Protein AF-A0A445ECF7-F1 (afdb_monomer)

Organism: Arachis hypogaea (NCBI:txid3818)

InterPro domains:
  IPR000891 Pyruvate carboxyltransferase [PF00682] (32-119)
  IPR000891 Pyruvate carboxyltransferase [PS50991] (32-119)
  IPR002034 Alpha-isopropylmalate/homocitrate synthase, conserved site [PS00815] (39-55)
  IPR013785 Aldolase-type TIM barrel [G3DSA:3.20.20.70] (15-119)
  IPR050073 2-IPM synthase/homocitrate synthase-like [PTHR10277] (20-119)

Radius of gyration: 19.29 Å; Cα contacts (8 Å, |Δi|>4): 151; chains: 1; bounding box: 45×29×67 Å

Sequence (119 aa):
MAPITSSETGNKNDSQKRPHYKPNYIPDPNYVRILDTTLRDGEQSP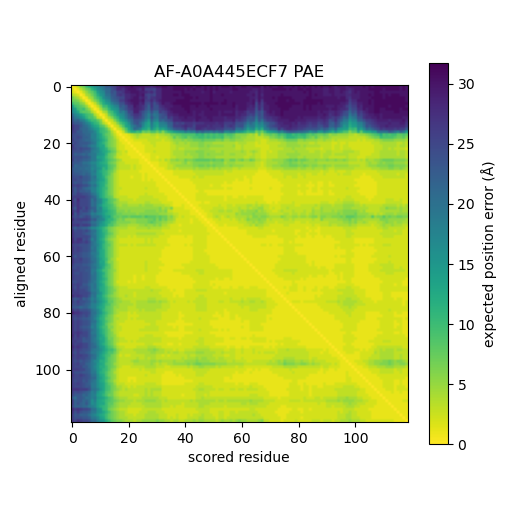GAAMAPHQKLNIARQLAKLGVDVIEAGFPCSSKDDFAAVKMIAEEVGSNVDDDGYVPVIAGGARCNEKDIEIA

Nearest PDB structures (foldseek):
  6e1j-assembly1_B  TM=9.820E-01  e=1.312E-10  Brassica juncea
  3rmj-assembly1_A  TM=9.648E-01  e=4.697E-06  Neisseria meningitidis serogroup B
  3rmj-assembly1_B  TM=9.618E-01  e=6.994E-06  Neisseria meningitidis serogroup B
  4ov4-assembly1_A-2  TM=8.939E-01  e=6.377E-04  Leptospira biflexa serovar Patoc strain 'Patoc 1 (Paris)'
  3ivt-assembly1_A  TM=7.205E-01  e=1.844E-03  Schizosaccharomyces pombe

Structure (mmCIF, N/CA/C/O backbone):
data_AF-A0A445ECF7-F1
#
_entry.id   AF-A0A445ECF7-F1
#
loop_
_atom_site.group_PDB
_atom_site.id
_atom_site.type_symbol
_atom_site.label_atom_id
_atom_site.label_alt_id
_atom_site.label_comp_id
_atom_site.label_asym_id
_atom_site.label_entity_id
_atom_site.label_seq_id
_atom_site.pdbx_PDB_ins_code
_atom_site.Cartn_x
_atom_site.Cartn_y
_atom_site.Cartn_z
_atom_site.occupancy
_atom_site.B_iso_or_equiv
_atom_site.auth_seq_id
_atom_site.auth_comp_id
_atom_site.auth_asym_id
_atom_site.auth_atom_id
_atom_site.pdbx_PDB_model_num
ATOM 1 N N . MET A 1 1 ? -23.181 2.684 53.801 1.00 42.44 1 MET A N 1
ATOM 2 C CA . MET A 1 1 ? -23.998 2.780 52.574 1.00 42.44 1 MET A CA 1
ATOM 3 C C . MET A 1 1 ? -23.494 4.000 51.808 1.00 42.44 1 MET A C 1
ATOM 5 O O . MET A 1 1 ? -23.805 5.111 52.210 1.00 42.44 1 MET A O 1
ATOM 9 N N . ALA A 1 2 ? -22.595 3.826 50.836 1.00 38.50 2 ALA A N 1
ATOM 10 C CA . ALA A 1 2 ? -22.106 4.944 50.021 1.00 38.50 2 ALA A CA 1
ATOM 11 C C . ALA A 1 2 ? -23.112 5.219 48.886 1.00 38.50 2 ALA A C 1
ATOM 13 O O . ALA A 1 2 ? -23.692 4.254 48.379 1.00 38.50 2 ALA A O 1
ATOM 14 N N . PRO A 1 3 ? -23.374 6.485 48.514 1.00 42.22 3 PRO A N 1
ATOM 15 C CA . PRO A 1 3 ? -24.350 6.800 47.483 1.00 42.22 3 PRO A CA 1
ATOM 16 C C . PRO A 1 3 ? -23.832 6.356 46.114 1.00 42.22 3 PRO A C 1
ATOM 18 O O . PRO A 1 3 ? -22.664 6.535 45.775 1.00 42.22 3 PRO A O 1
ATOM 21 N N . ILE A 1 4 ? -24.732 5.758 45.343 1.00 45.97 4 ILE A N 1
ATOM 22 C CA . ILE A 1 4 ? -24.512 5.323 43.969 1.00 45.97 4 ILE A CA 1
ATOM 23 C C . ILE A 1 4 ? -24.572 6.591 43.114 1.00 45.97 4 ILE A C 1
ATOM 25 O O . ILE A 1 4 ? -25.623 7.229 43.035 1.00 45.97 4 ILE A O 1
ATOM 29 N N . THR A 1 5 ? -23.447 7.007 42.537 1.00 44.47 5 THR A N 1
ATOM 30 C CA . THR A 1 5 ? -23.410 8.139 41.608 1.00 44.47 5 THR A CA 1
ATOM 31 C C . THR A 1 5 ? -24.120 7.766 40.313 1.00 44.47 5 THR A C 1
ATOM 33 O O . THR A 1 5 ? -23.858 6.740 39.691 1.00 44.47 5 THR A O 1
ATOM 36 N N . SER A 1 6 ? -25.058 8.629 39.958 1.00 40.81 6 SER A N 1
ATOM 37 C CA . SER A 1 6 ? -25.916 8.633 38.786 1.00 40.81 6 SER A CA 1
ATOM 38 C C . SER A 1 6 ? -25.158 8.556 37.454 1.00 40.81 6 SER A C 1
ATOM 40 O O . SER A 1 6 ? -24.332 9.411 37.157 1.00 40.81 6 SER A O 1
ATOM 42 N N . SER A 1 7 ? -25.545 7.558 36.653 1.00 43.81 7 SER A N 1
ATOM 43 C CA . SER A 1 7 ? -25.695 7.588 35.190 1.00 43.81 7 SER A CA 1
ATOM 44 C C . SER A 1 7 ? -24.581 8.236 34.355 1.00 43.81 7 SER A C 1
ATOM 46 O O . SER A 1 7 ? -24.685 9.396 33.957 1.00 43.81 7 SER A O 1
ATOM 48 N N . GLU A 1 8 ? -23.616 7.426 33.919 1.00 45.41 8 GLU A N 1
ATOM 49 C CA . GLU A 1 8 ? -22.956 7.647 32.629 1.00 45.41 8 GLU A CA 1
ATOM 50 C C . GLU A 1 8 ? -23.926 7.253 31.506 1.00 45.41 8 GLU A C 1
ATOM 52 O O . GLU A 1 8 ? -23.938 6.130 31.003 1.00 45.41 8 GLU A O 1
ATOM 57 N N . THR A 1 9 ? -24.780 8.188 31.095 1.00 44.22 9 THR A N 1
ATOM 58 C CA . THR A 1 9 ? -25.387 8.138 29.762 1.00 44.22 9 THR A CA 1
ATOM 59 C C . THR A 1 9 ? -24.333 8.565 28.743 1.00 44.22 9 THR A C 1
ATOM 61 O O . THR A 1 9 ? -24.383 9.672 28.209 1.00 44.22 9 THR A O 1
ATOM 64 N N . GLY A 1 10 ? -23.347 7.699 28.494 1.00 40.31 10 GLY A N 1
ATOM 65 C CA . GLY A 1 10 ? -22.485 7.820 27.325 1.00 40.31 10 GLY A CA 1
ATOM 66 C C . GLY A 1 10 ? -23.341 7.607 26.082 1.00 40.31 10 GLY A C 1
ATOM 67 O O . GLY A 1 10 ? -23.929 6.540 25.893 1.00 40.31 10 GLY A O 1
ATOM 68 N N . ASN A 1 11 ? -23.479 8.646 25.264 1.00 39.03 11 ASN A N 1
ATOM 69 C CA . ASN A 1 11 ? -24.175 8.571 23.990 1.00 39.03 11 ASN A CA 1
ATOM 70 C C . ASN A 1 11 ? -23.485 7.504 23.117 1.00 39.03 11 ASN A C 1
ATOM 72 O O . ASN A 1 11 ? -22.325 7.666 22.749 1.00 39.03 11 ASN A O 1
ATOM 76 N N . LYS A 1 12 ? -24.185 6.411 22.781 1.00 43.28 12 LYS A N 1
ATOM 77 C CA . LYS A 1 12 ? -23.656 5.258 22.013 1.00 43.28 12 LYS A CA 1
ATOM 78 C C . LYS A 1 12 ? -23.241 5.589 20.565 1.00 43.28 12 LYS A C 1
ATOM 80 O O . LYS A 1 12 ? -22.897 4.686 19.814 1.00 43.28 12 LYS A O 1
ATOM 85 N N . ASN A 1 13 ? -23.275 6.863 20.175 1.00 44.53 13 ASN A N 1
ATOM 86 C CA . ASN A 1 13 ? -22.930 7.339 18.836 1.00 44.53 13 ASN A CA 1
ATOM 87 C C . ASN A 1 13 ? -21.475 7.808 18.685 1.00 44.53 13 ASN A C 1
ATOM 89 O O . ASN A 1 13 ? -21.076 8.130 17.570 1.00 44.53 13 ASN A O 1
ATOM 93 N N . ASP A 1 14 ? -20.682 7.842 19.760 1.00 50.78 14 ASP A N 1
ATOM 94 C CA . ASP A 1 14 ? -19.275 8.277 19.691 1.00 50.78 14 ASP A CA 1
ATOM 95 C C . ASP A 1 14 ? -18.287 7.107 19.506 1.00 50.78 14 ASP A C 1
ATOM 97 O O . ASP A 1 14 ? -17.125 7.301 19.168 1.00 50.78 14 ASP A O 1
ATOM 101 N N . SER A 1 15 ? -18.752 5.861 19.659 1.00 51.94 15 SER A N 1
ATOM 102 C CA . SER A 1 15 ? -17.919 4.649 19.594 1.00 51.94 15 SER A CA 1
ATOM 103 C C . SER A 1 15 ? -17.660 4.123 18.175 1.00 51.94 15 SER A C 1
ATOM 105 O O . SER A 1 15 ? -17.221 2.987 18.024 1.00 51.94 15 SER A O 1
ATOM 107 N N . GLN A 1 16 ? -17.993 4.888 17.131 1.00 58.25 16 GLN A N 1
ATOM 108 C CA . GLN A 1 16 ? -17.959 4.417 15.737 1.00 58.25 16 GLN A CA 1
ATOM 109 C C . GLN A 1 16 ? -17.125 5.273 14.781 1.00 58.25 16 GLN A C 1
ATOM 111 O O . GLN A 1 16 ? -17.144 5.023 13.579 1.00 58.25 16 GLN A O 1
ATOM 116 N N . LYS A 1 17 ? -16.381 6.271 15.265 1.00 73.19 17 LYS A N 1
ATOM 117 C CA . LYS A 1 17 ? -15.500 7.050 14.387 1.00 73.19 17 LYS A CA 1
ATOM 118 C C . LYS A 1 17 ? -14.091 6.483 14.408 1.00 73.19 17 LYS A C 1
ATOM 120 O O . LYS A 1 17 ? -13.521 6.264 15.476 1.00 73.19 17 LYS A O 1
ATOM 125 N N . ARG A 1 18 ? -13.527 6.265 13.216 1.00 81.12 18 ARG A N 1
ATOM 126 C CA . ARG A 1 18 ? -12.108 5.935 13.061 1.00 81.12 18 ARG A CA 1
ATOM 127 C C . ARG A 1 18 ? -11.252 6.976 13.789 1.00 81.12 18 ARG A C 1
ATOM 129 O O . ARG A 1 18 ? -11.552 8.170 13.706 1.00 81.12 18 ARG A O 1
ATOM 136 N N . PRO A 1 19 ? -10.190 6.560 14.495 1.00 87.56 19 PRO A N 1
ATOM 137 C CA . PRO A 1 19 ? -9.305 7.505 15.149 1.00 87.56 19 PRO A CA 1
ATOM 138 C C . PRO A 1 19 ? -8.605 8.383 14.108 1.00 87.56 19 PRO A C 1
ATOM 140 O O . PRO A 1 19 ? -8.209 7.907 13.045 1.00 87.56 19 PRO A O 1
ATOM 143 N N . HIS A 1 20 ? -8.397 9.660 14.436 1.00 88.94 20 HIS A N 1
ATOM 144 C CA . HIS A 1 20 ? -7.604 10.552 13.592 1.00 88.94 20 HIS A CA 1
ATOM 145 C C . HIS A 1 20 ? -6.206 9.962 13.353 1.00 88.94 20 HIS A C 1
ATOM 147 O O . HIS A 1 20 ? -5.517 9.558 14.300 1.00 88.94 20 HIS A O 1
ATOM 153 N N . TYR A 1 21 ? -5.781 9.913 12.089 1.00 91.62 21 TYR A N 1
ATOM 154 C CA . TYR A 1 21 ? -4.478 9.367 11.740 1.00 91.62 21 TYR A CA 1
ATOM 155 C C . TYR A 1 21 ? -3.357 10.267 12.263 1.00 91.62 21 TYR A C 1
ATOM 157 O O . TYR A 1 21 ? -3.213 11.423 11.875 1.00 91.62 21 TYR A O 1
ATOM 165 N N . LYS A 1 22 ? -2.518 9.697 13.128 1.00 94.62 22 LYS A N 1
ATOM 166 C CA . LYS A 1 22 ? -1.271 10.302 13.589 1.00 94.62 22 LYS A CA 1
ATOM 167 C C . LYS A 1 22 ? -0.156 9.259 13.475 1.00 94.62 22 LYS A C 1
ATOM 169 O O . LYS A 1 22 ? -0.268 8.188 14.090 1.00 94.62 22 LYS A O 1
ATOM 174 N N . PRO A 1 23 ? 0.917 9.520 12.707 1.00 94.94 23 PRO A N 1
ATOM 175 C CA . PRO A 1 23 ? 2.092 8.657 12.720 1.00 94.94 23 PRO A CA 1
ATOM 176 C C . PRO A 1 23 ? 2.614 8.479 14.153 1.00 94.94 23 PRO A C 1
ATOM 178 O O . PRO A 1 23 ? 2.599 9.424 14.942 1.00 94.94 23 PRO A O 1
ATOM 181 N N . ASN A 1 24 ? 3.062 7.269 14.497 1.00 95.06 24 ASN A N 1
ATOM 182 C CA . ASN A 1 24 ? 3.616 6.919 15.816 1.00 95.06 24 ASN A CA 1
ATOM 183 C C . ASN A 1 24 ? 2.657 7.050 17.020 1.00 95.06 24 ASN A C 1
ATOM 185 O O . ASN A 1 24 ? 3.109 7.023 18.162 1.00 95.06 24 ASN A O 1
ATOM 189 N N . TYR A 1 25 ? 1.345 7.195 16.802 1.00 94.44 25 TYR A N 1
ATOM 190 C CA . TYR A 1 25 ? 0.366 7.279 17.887 1.00 94.44 25 TYR A CA 1
ATOM 191 C C . TYR A 1 25 ? -0.975 6.651 17.498 1.00 94.44 25 TYR A C 1
ATOM 193 O O . TYR A 1 25 ? -1.520 6.956 16.436 1.00 94.44 25 TYR A O 1
ATOM 201 N N . ILE A 1 26 ? -1.519 5.806 18.374 1.00 94.06 26 ILE A N 1
ATOM 202 C CA . ILE A 1 26 ? -2.867 5.239 18.273 1.00 94.06 26 ILE A CA 1
ATOM 203 C C . ILE A 1 26 ? -3.605 5.629 19.565 1.00 94.06 26 ILE A C 1
ATOM 205 O O . ILE A 1 26 ? -3.120 5.283 20.643 1.00 94.06 26 ILE A O 1
ATOM 209 N N . PRO A 1 27 ? -4.711 6.396 19.492 1.00 89.00 27 PRO 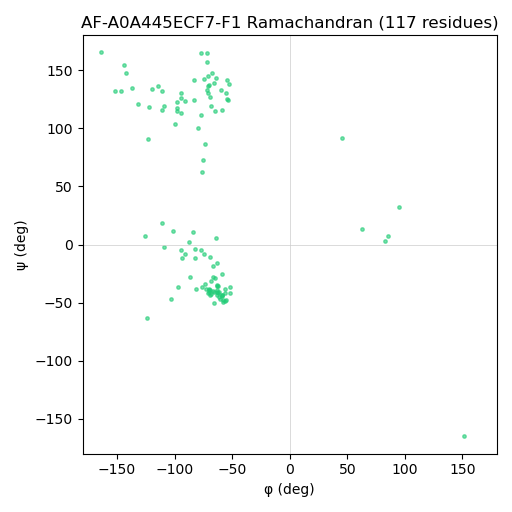A N 1
ATOM 210 C CA . PRO A 1 27 ? -5.359 6.950 20.682 1.00 89.00 27 PRO A CA 1
ATOM 211 C C . PRO A 1 27 ? -6.131 5.909 21.500 1.00 89.00 27 PRO A C 1
ATOM 213 O O . PRO A 1 27 ? -6.168 6.014 22.723 1.00 89.00 27 PRO A O 1
ATOM 216 N N . ASP A 1 28 ? -6.736 4.921 20.839 1.00 91.50 28 ASP A N 1
ATOM 217 C CA . ASP A 1 28 ? -7.441 3.820 21.494 1.00 91.50 28 ASP A CA 1
ATOM 218 C C . ASP A 1 28 ? -6.514 2.596 21.573 1.00 91.50 28 ASP A C 1
ATOM 220 O O . ASP A 1 28 ? -6.124 2.074 20.525 1.00 91.50 28 ASP A O 1
ATOM 224 N N . PRO A 1 29 ? -6.157 2.109 22.777 1.00 91.25 29 PRO A N 1
ATOM 225 C CA . PRO A 1 29 ? -5.296 0.937 22.935 1.00 91.25 29 PRO A CA 1
ATOM 226 C C . PRO A 1 29 ? -5.895 -0.358 22.363 1.00 91.25 29 PRO A C 1
ATOM 228 O O . PRO A 1 29 ? -5.159 -1.323 22.177 1.00 91.25 29 PRO A O 1
ATOM 231 N N . ASN A 1 30 ? -7.200 -0.396 22.081 1.00 92.75 30 ASN A N 1
ATOM 232 C CA . ASN A 1 30 ? -7.857 -1.541 21.451 1.00 92.75 30 ASN A CA 1
ATOM 233 C C . ASN A 1 30 ? -7.886 -1.449 19.919 1.00 92.75 30 ASN A C 1
ATOM 235 O O . ASN A 1 30 ? -8.285 -2.409 19.259 1.00 92.75 30 ASN A O 1
ATOM 239 N N . TYR A 1 31 ? -7.482 -0.316 19.338 1.00 94.56 31 TYR A N 1
ATOM 240 C CA . TYR A 1 31 ? -7.475 -0.134 17.893 1.00 94.56 31 TYR A CA 1
ATOM 241 C C . TYR A 1 31 ? -6.209 -0.726 17.271 1.00 94.56 31 TYR A C 1
ATOM 243 O O . TYR A 1 31 ? -5.087 -0.338 17.602 1.00 94.56 31 TYR A O 1
ATOM 251 N N . VAL A 1 32 ? -6.388 -1.630 16.309 1.00 95.44 32 VAL A N 1
ATOM 252 C CA . VAL A 1 32 ? -5.298 -2.226 15.528 1.00 95.44 32 VAL A CA 1
ATOM 253 C C . VAL A 1 32 ? -5.366 -1.674 14.113 1.00 95.44 32 VAL A C 1
ATOM 255 O O . VAL A 1 32 ? -6.361 -1.880 13.424 1.00 95.44 32 VAL A O 1
ATOM 258 N N . ARG A 1 33 ? -4.302 -0.993 13.672 1.00 96.56 33 ARG A N 1
ATOM 259 C CA . ARG A 1 33 ? -4.188 -0.554 12.276 1.00 96.56 33 ARG A CA 1
ATOM 260 C C . ARG A 1 33 ? -3.922 -1.748 11.372 1.00 96.56 33 ARG A C 1
ATOM 262 O O . ARG A 1 33 ? -3.015 -2.535 11.642 1.00 96.56 33 ARG A O 1
ATOM 269 N N . ILE A 1 34 ? -4.660 -1.826 10.278 1.00 98.00 34 ILE A N 1
ATOM 270 C CA . ILE A 1 34 ? -4.486 -2.839 9.248 1.00 98.00 34 ILE A CA 1
ATOM 271 C C . ILE A 1 34 ? -3.654 -2.256 8.109 1.00 98.00 34 ILE A C 1
ATOM 273 O O . ILE A 1 34 ? -4.080 -1.329 7.419 1.00 9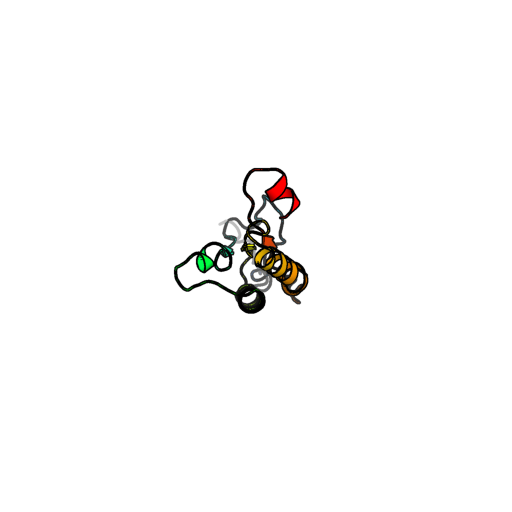8.00 34 ILE A O 1
ATOM 277 N N . LEU A 1 35 ? -2.464 -2.823 7.927 1.00 98.50 35 LEU A N 1
ATOM 278 C CA . LEU A 1 35 ? -1.649 -2.658 6.731 1.00 98.50 35 LEU A CA 1
ATOM 279 C C . LEU A 1 35 ? -1.941 -3.828 5.795 1.00 98.50 35 LEU A C 1
ATOM 281 O O . LEU A 1 35 ? -1.609 -4.968 6.116 1.00 98.50 35 LEU A O 1
ATOM 285 N N . ASP A 1 36 ? -2.546 -3.538 4.651 1.00 98.75 36 ASP A N 1
ATOM 286 C CA . ASP A 1 36 ? -2.747 -4.522 3.596 1.00 98.75 36 ASP A CA 1
ATOM 287 C C . ASP A 1 36 ? -1.608 -4.439 2.572 1.00 98.75 36 ASP A C 1
ATOM 289 O O . ASP A 1 36 ? -1.320 -3.368 2.031 1.00 98.75 36 ASP A O 1
ATOM 293 N N . THR A 1 37 ? -0.958 -5.576 2.314 1.00 98.44 37 THR A N 1
ATOM 294 C CA . THR A 1 37 ? 0.174 -5.697 1.382 1.00 98.44 37 THR A CA 1
ATOM 295 C C . THR A 1 37 ? -0.180 -6.488 0.120 1.00 98.44 37 THR A C 1
ATOM 297 O O . THR A 1 37 ? 0.703 -6.946 -0.608 1.00 98.44 37 THR A O 1
ATOM 300 N N . THR A 1 38 ? -1.472 -6.639 -0.202 1.00 98.31 38 THR A N 1
ATOM 301 C CA . THR A 1 38 ? -1.946 -7.404 -1.372 1.00 98.31 38 THR A CA 1
ATOM 302 C C . THR A 1 38 ? -1.340 -6.891 -2.681 1.00 98.31 38 THR A C 1
ATOM 304 O O . THR A 1 38 ? -0.977 -7.685 -3.547 1.00 98.31 38 THR A O 1
ATOM 307 N N . LEU A 1 39 ? -1.187 -5.571 -2.828 1.00 98.25 39 LEU A N 1
ATOM 308 C CA . LEU A 1 39 ? -0.681 -4.933 -4.052 1.00 98.25 39 LEU A CA 1
ATOM 309 C C . LEU A 1 39 ? 0.850 -4.918 -4.174 1.00 98.25 39 LEU A C 1
ATOM 311 O O . LEU A 1 39 ? 1.363 -4.470 -5.203 1.00 98.25 39 LEU A O 1
ATOM 315 N N . ARG A 1 40 ? 1.565 -5.407 -3.151 1.00 97.31 40 ARG A N 1
ATOM 316 C CA . ARG A 1 40 ? 3.031 -5.484 -3.114 1.00 97.31 40 ARG A CA 1
ATOM 317 C C . ARG A 1 40 ? 3.530 -6.902 -2.864 1.00 97.31 40 ARG A C 1
ATOM 319 O O . ARG A 1 40 ? 4.224 -7.455 -3.707 1.00 97.31 40 ARG A O 1
ATOM 326 N N . ASP A 1 41 ? 3.221 -7.494 -1.714 1.00 96.25 41 ASP A N 1
ATOM 327 C CA . ASP A 1 41 ? 3.639 -8.866 -1.397 1.00 96.25 41 ASP A CA 1
ATOM 328 C C . ASP A 1 41 ? 2.706 -9.881 -2.050 1.00 96.25 41 ASP A C 1
ATOM 330 O O . ASP A 1 41 ? 3.160 -10.895 -2.580 1.00 96.25 41 ASP A O 1
ATOM 334 N N . GLY A 1 42 ? 1.403 -9.588 -2.080 1.00 96.31 42 GLY A N 1
ATOM 335 C CA . GLY A 1 42 ? 0.424 -10.457 -2.731 1.00 96.31 42 GLY A CA 1
ATOM 336 C C . GLY A 1 42 ? 0.732 -10.672 -4.215 1.00 96.31 42 GLY A C 1
ATOM 337 O O . GLY A 1 42 ? 0.722 -11.813 -4.683 1.00 96.31 42 GLY A O 1
ATOM 338 N N . GLU A 1 43 ? 1.095 -9.611 -4.941 1.00 94.62 43 GLU A N 1
ATOM 339 C CA . GLU A 1 43 ? 1.433 -9.696 -6.368 1.00 94.62 43 GLU A CA 1
ATOM 340 C C . GLU A 1 43 ? 2.709 -10.492 -6.684 1.00 94.62 43 GLU A C 1
ATOM 342 O O . GLU A 1 43 ? 2.882 -10.936 -7.819 1.00 94.62 43 GLU A O 1
ATOM 347 N N . GLN A 1 44 ? 3.592 -10.713 -5.700 1.00 91.56 44 GLN A N 1
ATOM 348 C CA . GLN A 1 44 ? 4.798 -11.535 -5.873 1.00 91.56 44 GLN A CA 1
ATOM 349 C C . GLN A 1 44 ? 4.481 -13.035 -5.913 1.00 91.56 44 GLN A C 1
ATOM 351 O O . GLN A 1 44 ? 5.349 -13.852 -6.231 1.00 91.56 44 GLN A O 1
ATOM 356 N N . SER A 1 45 ? 3.233 -13.414 -5.625 1.00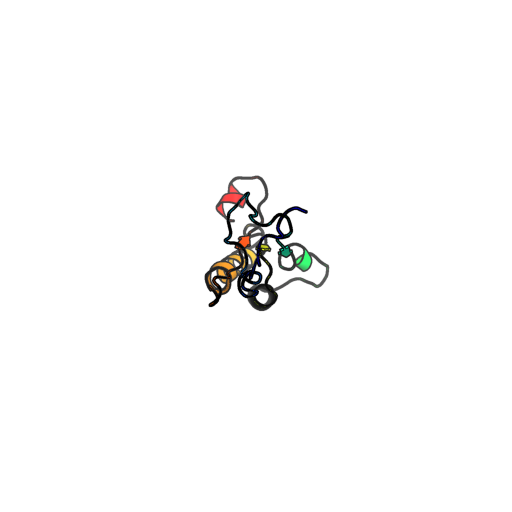 94.88 45 SER A N 1
ATOM 357 C CA . SER A 1 45 ? 2.772 -14.791 -5.765 1.00 94.88 45 SER A CA 1
ATOM 358 C C . 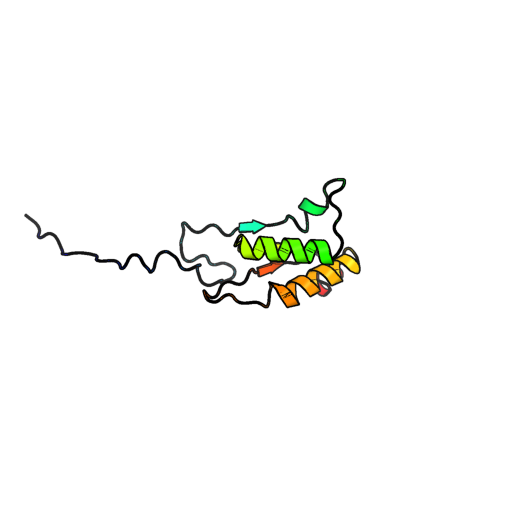SER A 1 45 ? 2.773 -15.220 -7.243 1.00 94.88 45 SER A C 1
ATOM 360 O O . SER A 1 45 ? 2.343 -14.457 -8.114 1.00 94.88 45 SER A O 1
ATOM 362 N N . PRO A 1 46 ? 3.198 -16.457 -7.570 1.00 94.12 46 PRO A N 1
ATOM 363 C CA . PRO A 1 46 ? 3.146 -16.961 -8.940 1.00 94.12 46 PRO A CA 1
ATOM 364 C C . PRO A 1 46 ? 1.743 -16.840 -9.551 1.00 94.12 46 PRO A C 1
ATOM 366 O O . PRO A 1 46 ? 0.771 -17.357 -9.005 1.00 94.12 46 PRO A O 1
ATOM 369 N N . GLY A 1 47 ? 1.643 -16.164 -10.700 1.00 93.75 47 GLY A N 1
ATOM 370 C CA . GLY A 1 47 ? 0.374 -15.942 -11.404 1.00 93.75 47 GLY A CA 1
ATOM 371 C C . GLY A 1 47 ? -0.472 -14.770 -10.888 1.00 93.75 47 GLY A C 1
ATOM 372 O O . GLY A 1 47 ? -1.552 -14.550 -11.427 1.00 93.75 47 GLY A O 1
ATOM 373 N N . ALA A 1 48 ? 0.006 -14.007 -9.900 1.00 94.31 48 ALA A N 1
ATOM 374 C CA . ALA A 1 48 ? -0.712 -12.869 -9.316 1.00 94.31 48 ALA A CA 1
ATOM 375 C C . ALA A 1 48 ? -0.230 -11.495 -9.819 1.00 94.31 48 ALA A C 1
ATOM 377 O O . ALA A 1 48 ? -0.607 -10.479 -9.243 1.00 94.31 48 ALA A O 1
ATOM 378 N N . ALA A 1 49 ? 0.584 -11.448 -10.880 1.00 93.44 49 ALA A N 1
ATOM 379 C CA . ALA A 1 49 ? 1.072 -10.194 -11.449 1.00 93.44 49 ALA A CA 1
ATOM 380 C C . ALA A 1 49 ? -0.094 -9.306 -11.917 1.00 93.44 49 ALA A C 1
ATOM 382 O O . ALA A 1 49 ? -1.001 -9.772 -12.611 1.00 93.44 49 ALA A O 1
ATOM 383 N N . MET A 1 50 ? -0.050 -8.023 -11.557 1.00 95.12 50 MET A N 1
ATOM 384 C CA . MET A 1 50 ? -1.140 -7.079 -11.801 1.00 95.12 50 MET A CA 1
ATOM 385 C C . MET A 1 50 ? -0.678 -5.925 -12.685 1.00 95.12 50 MET A C 1
ATOM 387 O O . MET A 1 50 ? 0.343 -5.292 -12.431 1.00 95.12 50 MET A O 1
ATOM 391 N N . ALA A 1 51 ? -1.473 -5.591 -13.696 1.00 95.94 51 ALA A N 1
ATOM 392 C CA . ALA A 1 51 ? -1.322 -4.345 -14.431 1.00 95.94 51 ALA A CA 1
ATOM 393 C C . ALA A 1 51 ? -1.771 -3.144 -13.567 1.00 95.94 51 ALA A C 1
ATOM 395 O O . ALA A 1 51 ? -2.633 -3.307 -12.696 1.00 95.94 51 ALA A O 1
ATOM 396 N N . PRO A 1 52 ? -1.299 -1.913 -13.847 1.00 97.06 52 PRO A N 1
ATOM 397 C CA . PRO A 1 52 ? -1.618 -0.732 -13.034 1.00 97.06 52 PRO A CA 1
ATOM 398 C C . PRO A 1 52 ? -3.117 -0.506 -12.784 1.00 97.06 52 PRO A C 1
ATOM 400 O O . PRO A 1 52 ? -3.541 -0.241 -11.663 1.00 97.06 52 PRO A O 1
ATOM 403 N N . HIS A 1 53 ? -3.954 -0.698 -13.806 1.00 97.25 53 HIS A N 1
ATOM 404 C CA . HIS A 1 53 ? -5.408 -0.552 -13.679 1.00 97.25 53 HIS A CA 1
ATOM 405 C C . HIS A 1 53 ? -6.051 -1.640 -12.798 1.00 97.25 53 HIS A C 1
ATOM 407 O O . HIS A 1 53 ? -7.053 -1.383 -12.131 1.00 97.25 53 HIS A O 1
ATOM 413 N N . GLN A 1 54 ? -5.488 -2.856 -12.776 1.00 98.00 54 GLN A N 1
ATOM 414 C CA . GLN A 1 54 ? -5.944 -3.930 -11.889 1.00 98.00 54 GLN A CA 1
ATOM 415 C C . GLN A 1 54 ? -5.599 -3.586 -10.440 1.00 98.00 54 GLN A C 1
ATOM 417 O O . GLN A 1 54 ? -6.473 -3.696 -9.578 1.00 98.00 54 GLN A O 1
ATOM 422 N N . LYS A 1 55 ? -4.380 -3.077 -10.195 1.00 98.31 55 LYS A N 1
ATOM 423 C CA . LYS A 1 55 ? -3.981 -2.571 -8.875 1.00 98.31 55 LYS A CA 1
ATOM 424 C C . LYS A 1 55 ? -4.911 -1.463 -8.396 1.00 98.31 55 LYS A C 1
ATOM 426 O O . LYS A 1 55 ? -5.422 -1.553 -7.288 1.00 98.31 55 LYS A O 1
ATOM 431 N N . LEU A 1 56 ? -5.209 -0.472 -9.239 1.00 98.62 56 LEU A N 1
ATOM 432 C CA . LEU A 1 56 ? -6.136 0.609 -8.894 1.00 98.62 56 LEU A CA 1
ATOM 433 C C . LEU A 1 56 ? -7.533 0.085 -8.529 1.00 98.62 56 LEU A C 1
ATOM 435 O O . LEU A 1 56 ? -8.135 0.528 -7.551 1.00 98.62 56 LEU A O 1
ATOM 439 N N . ASN A 1 57 ? -8.057 -0.876 -9.291 1.00 98.50 57 ASN A N 1
ATOM 440 C CA . ASN A 1 57 ? -9.363 -1.465 -9.001 1.00 98.50 57 ASN A CA 1
ATOM 441 C C . ASN A 1 57 ? -9.387 -2.175 -7.645 1.00 98.50 57 ASN A C 1
ATOM 443 O O . ASN A 1 57 ? -10.356 -2.009 -6.904 1.00 98.50 57 ASN A O 1
ATOM 447 N N . ILE A 1 58 ? -8.332 -2.919 -7.310 1.00 98.56 58 ILE A N 1
ATOM 448 C CA . ILE A 1 58 ? -8.186 -3.575 -6.007 1.00 98.56 58 ILE A CA 1
ATOM 449 C C . ILE A 1 58 ? -7.980 -2.535 -4.900 1.00 98.56 58 ILE A C 1
ATOM 451 O O . ILE A 1 58 ? -8.649 -2.628 -3.879 1.00 98.56 58 ILE A O 1
ATOM 455 N N . ALA A 1 59 ? -7.163 -1.499 -5.111 1.00 98.75 59 ALA A N 1
ATOM 456 C CA . ALA A 1 59 ? -6.950 -0.414 -4.149 1.00 98.75 59 ALA A CA 1
ATOM 457 C C . ALA A 1 59 ? -8.268 0.275 -3.763 1.00 98.75 59 ALA A C 1
ATOM 459 O O . ALA A 1 59 ? -8.532 0.504 -2.585 1.00 98.75 59 ALA A O 1
ATOM 460 N N . ARG A 1 60 ? -9.153 0.519 -4.740 1.00 98.69 60 ARG A N 1
ATOM 461 C CA . ARG A 1 60 ? -10.512 1.023 -4.483 1.00 98.69 60 ARG A CA 1
ATOM 462 C C . ARG A 1 60 ? -11.348 0.053 -3.643 1.00 98.69 60 ARG A C 1
ATOM 464 O O . ARG A 1 60 ? -12.157 0.505 -2.840 1.00 98.69 60 ARG A O 1
ATOM 471 N N . GLN A 1 61 ? -11.194 -1.263 -3.821 1.00 98.69 61 GLN A N 1
ATOM 472 C CA . GLN A 1 61 ? -11.886 -2.238 -2.968 1.00 98.69 61 GLN A CA 1
ATOM 473 C C . GLN A 1 61 ? -11.291 -2.296 -1.560 1.00 98.69 61 GLN A C 1
ATOM 475 O O . GLN A 1 61 ? -12.051 -2.394 -0.606 1.00 98.69 61 GLN A O 1
ATOM 480 N N . LEU A 1 62 ? -9.968 -2.194 -1.415 1.00 98.69 62 LEU A N 1
ATOM 481 C CA . LEU A 1 62 ? -9.299 -2.141 -0.113 1.00 98.69 62 LEU A CA 1
ATOM 482 C C . LEU A 1 62 ? -9.716 -0.895 0.679 1.00 98.69 62 LEU A C 1
ATOM 484 O O . LEU A 1 62 ? -10.010 -1.000 1.868 1.00 98.69 62 LEU A O 1
ATOM 488 N N . ALA A 1 63 ? -9.841 0.255 0.012 1.00 98.19 63 ALA A N 1
ATOM 489 C CA . ALA A 1 63 ? -10.385 1.467 0.621 1.00 98.19 63 ALA A CA 1
ATOM 490 C C . ALA A 1 63 ? -11.828 1.252 1.111 1.00 98.19 63 ALA A C 1
ATOM 492 O O . ALA A 1 63 ? -12.145 1.526 2.262 1.00 98.19 63 ALA A O 1
ATOM 493 N N . LYS A 1 64 ? -12.695 0.653 0.281 1.00 97.25 64 LYS A N 1
ATOM 494 C CA . LYS A 1 64 ? -14.072 0.308 0.684 1.00 97.25 64 LYS A CA 1
ATOM 495 C C . LYS A 1 64 ? -14.138 -0.713 1.820 1.00 97.25 64 LYS A C 1
ATOM 497 O O . LYS A 1 64 ? -15.037 -0.638 2.650 1.00 97.25 64 LYS A O 1
ATOM 502 N N . LEU A 1 65 ? -13.216 -1.677 1.840 1.00 97.81 65 LEU A N 1
ATOM 503 C CA . LEU A 1 65 ? -13.068 -2.638 2.934 1.00 97.81 65 LEU A CA 1
ATOM 504 C C . LEU A 1 65 ? -12.645 -1.933 4.224 1.00 97.81 65 LEU A C 1
ATOM 506 O O . LEU A 1 65 ? -13.004 -2.373 5.315 1.00 97.81 65 LEU A O 1
ATOM 510 N N . GLY A 1 66 ? -11.925 -0.820 4.094 1.00 96.19 66 GLY A N 1
ATOM 511 C CA . GLY A 1 66 ? -11.626 0.052 5.204 1.00 96.19 66 GLY A CA 1
ATOM 512 C C . GLY A 1 66 ? -10.282 -0.210 5.873 1.00 96.19 66 GLY A C 1
ATOM 513 O O . GLY A 1 66 ? -10.160 -0.032 7.087 1.00 96.19 66 GLY A O 1
ATOM 514 N N . VAL A 1 67 ? -9.285 -0.649 5.110 1.00 98.00 67 VAL A N 1
ATOM 515 C CA . VAL A 1 67 ? -7.923 -0.818 5.633 1.00 98.00 67 VAL A CA 1
ATOM 516 C C . VAL A 1 67 ? -7.306 0.541 5.977 1.00 98.00 67 VAL A C 1
ATOM 518 O O . VAL A 1 67 ? -7.602 1.546 5.329 1.00 98.00 67 VAL A O 1
ATOM 521 N N . ASP A 1 68 ? -6.454 0.603 6.997 1.00 97.81 68 ASP A N 1
ATOM 522 C CA . ASP A 1 68 ? -5.821 1.862 7.410 1.00 97.81 68 ASP A CA 1
ATOM 523 C C . ASP A 1 68 ? -4.695 2.278 6.461 1.00 97.81 68 ASP A C 1
ATOM 525 O O . ASP A 1 68 ? -4.490 3.467 6.211 1.00 97.81 68 ASP A O 1
ATOM 529 N N . VAL A 1 69 ? -3.950 1.297 5.948 1.00 98.56 69 VAL A N 1
ATOM 530 C CA . VAL A 1 69 ? -2.800 1.508 5.069 1.00 98.56 69 VAL A CA 1
ATOM 531 C C . VAL A 1 69 ? -2.841 0.504 3.921 1.00 98.56 69 VAL A C 1
ATOM 533 O O . VAL A 1 69 ? -3.052 -0.688 4.140 1.00 98.56 69 VAL A O 1
ATOM 536 N N . ILE A 1 70 ? -2.601 0.987 2.706 1.00 98.88 70 ILE A N 1
ATOM 537 C CA . ILE A 1 7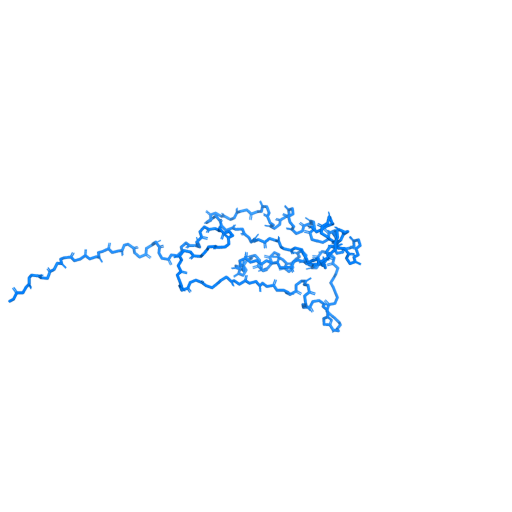0 ? -2.427 0.175 1.501 1.00 98.88 70 ILE A CA 1
ATOM 538 C C . ILE A 1 70 ? -0.961 0.287 1.074 1.00 98.88 70 ILE A C 1
ATOM 540 O O . ILE A 1 70 ? -0.515 1.368 0.686 1.00 98.88 70 ILE A O 1
ATOM 544 N N . GLU A 1 71 ? -0.213 -0.817 1.106 1.00 98.75 71 GLU A N 1
ATOM 545 C CA . GLU A 1 71 ? 1.093 -0.891 0.442 1.00 98.75 71 GLU A CA 1
ATOM 546 C C . GLU A 1 71 ? 0.869 -1.144 -1.053 1.00 98.75 71 GLU A C 1
ATOM 548 O O . GLU A 1 71 ? 0.566 -2.257 -1.480 1.00 98.75 71 GLU A O 1
ATOM 553 N N . ALA A 1 72 ? 0.958 -0.080 -1.851 1.00 98.44 72 ALA A N 1
ATOM 554 C CA . ALA A 1 72 ? 0.473 -0.054 -3.229 1.00 98.44 72 ALA A CA 1
ATOM 555 C C . ALA A 1 72 ? 1.449 -0.658 -4.258 1.00 98.44 72 ALA A C 1
ATOM 557 O O . ALA A 1 72 ? 1.066 -0.865 -5.411 1.00 98.44 72 ALA A O 1
ATOM 558 N N . GLY A 1 73 ? 2.695 -0.927 -3.861 1.00 97.44 73 GLY A N 1
ATOM 559 C CA . GLY A 1 73 ? 3.734 -1.480 -4.728 1.00 97.44 73 GLY A CA 1
ATOM 560 C C . GLY A 1 73 ? 5.139 -1.055 -4.305 1.00 97.44 73 GLY A C 1
ATOM 561 O O . GLY A 1 73 ? 5.352 -0.558 -3.199 1.00 97.44 73 GLY A O 1
ATOM 562 N N . PHE A 1 74 ? 6.105 -1.237 -5.201 1.00 98.00 74 PHE A N 1
ATOM 563 C CA . PHE A 1 74 ? 7.506 -0.854 -5.048 1.00 98.00 74 PHE A CA 1
ATOM 564 C C . PHE A 1 74 ? 7.909 0.084 -6.208 1.00 98.00 74 PHE A C 1
ATOM 566 O O . PHE A 1 74 ? 8.389 -0.381 -7.244 1.00 98.00 74 PHE A O 1
ATOM 573 N N . PRO A 1 75 ? 7.775 1.417 -6.067 1.00 98.00 75 PRO A N 1
ATOM 574 C CA . PRO A 1 75 ? 7.927 2.374 -7.172 1.00 98.00 75 PRO A CA 1
ATOM 575 C C . PRO A 1 75 ? 9.218 2.248 -7.999 1.00 98.00 75 PRO A C 1
ATOM 577 O O . PRO A 1 75 ? 9.200 2.399 -9.219 1.00 98.00 75 PRO A O 1
ATOM 580 N N . CYS A 1 76 ? 10.350 1.917 -7.371 1.00 97.56 76 CYS A N 1
ATOM 581 C CA . CYS A 1 76 ? 11.629 1.757 -8.076 1.00 97.56 76 CYS A CA 1
ATOM 582 C C . CYS A 1 76 ? 11.757 0.416 -8.847 1.00 97.56 76 CYS A C 1
ATOM 584 O O . CYS A 1 76 ? 12.748 0.206 -9.553 1.00 97.56 76 CYS A O 1
ATOM 586 N N . SER A 1 77 ? 10.791 -0.504 -8.745 1.00 95.56 77 SER A N 1
ATOM 587 C CA . SER A 1 77 ? 10.853 -1.827 -9.384 1.00 95.56 77 SER A CA 1
ATOM 588 C C . SER A 1 77 ? 10.699 -1.743 -10.907 1.00 95.56 77 SER A C 1
ATOM 590 O O . SER A 1 77 ? 11.417 -2.414 -11.650 1.00 95.56 77 SER A O 1
ATOM 592 N N . SER A 1 78 ? 9.782 -0.897 -11.383 1.00 95.88 78 SER A N 1
ATOM 593 C CA . SER A 1 78 ? 9.477 -0.711 -12.798 1.00 95.88 78 SER A CA 1
ATOM 594 C C . SER A 1 78 ? 8.688 0.580 -13.034 1.00 95.88 78 SER A C 1
ATOM 596 O O . SER A 1 78 ? 8.119 1.165 -12.115 1.00 95.88 78 SER A O 1
ATOM 598 N N . LYS A 1 79 ? 8.609 1.015 -14.298 1.00 96.81 79 LYS A N 1
ATOM 599 C CA . LYS A 1 79 ? 7.777 2.168 -14.683 1.00 96.81 79 LYS A CA 1
ATOM 600 C C . LYS A 1 79 ? 6.288 1.923 -14.440 1.00 96.81 79 LYS A C 1
ATOM 602 O O . LYS A 1 79 ? 5.579 2.865 -14.101 1.00 96.81 79 LYS A O 1
ATOM 607 N N . ASP A 1 80 ? 5.837 0.686 -14.621 1.00 95.88 80 ASP A N 1
ATOM 608 C CA . ASP A 1 80 ? 4.435 0.319 -14.422 1.00 95.88 80 ASP A CA 1
ATOM 609 C C . ASP A 1 80 ? 4.072 0.373 -12.939 1.00 95.88 80 ASP A C 1
ATOM 611 O O . ASP A 1 80 ? 3.011 0.882 -12.589 1.00 95.88 80 ASP A O 1
ATOM 615 N N . ASP A 1 81 ? 4.980 -0.065 -12.066 1.00 97.00 81 ASP A N 1
ATOM 616 C CA . ASP A 1 81 ? 4.765 -0.027 -10.622 1.00 97.00 81 ASP A CA 1
ATOM 617 C C . ASP A 1 81 ? 4.789 1.411 -10.084 1.00 97.00 81 ASP A C 1
ATOM 619 O O . ASP A 1 81 ? 3.904 1.810 -9.330 1.00 97.00 81 ASP A O 1
ATOM 623 N N . PHE A 1 82 ? 5.716 2.243 -10.575 1.00 98.19 82 PHE A N 1
ATOM 624 C CA . PHE A 1 82 ? 5.698 3.686 -10.318 1.00 98.19 82 PHE A CA 1
ATOM 625 C C . PHE A 1 82 ? 4.369 4.327 -10.746 1.00 98.19 82 PHE A C 1
ATOM 627 O O . PHE A 1 82 ? 3.749 5.065 -9.980 1.00 98.19 82 PHE A O 1
ATOM 634 N N . ALA A 1 83 ? 3.911 4.037 -11.969 1.00 97.94 83 ALA A N 1
ATOM 635 C CA . ALA A 1 83 ? 2.660 4.579 -12.491 1.00 97.94 83 ALA A CA 1
ATOM 636 C C . ALA A 1 83 ? 1.447 4.112 -11.673 1.00 97.94 83 ALA A C 1
ATOM 638 O O . ALA A 1 83 ? 0.545 4.910 -11.424 1.00 97.94 83 ALA A O 1
ATOM 639 N N . ALA A 1 84 ? 1.433 2.851 -11.234 1.00 98.19 84 ALA A N 1
ATOM 640 C CA . ALA A 1 84 ? 0.364 2.303 -10.411 1.00 98.19 84 ALA A CA 1
ATOM 641 C C . ALA A 1 84 ? 0.302 2.969 -9.031 1.00 98.19 84 ALA A C 1
ATOM 643 O O . ALA A 1 84 ? -0.766 3.436 -8.638 1.00 98.19 84 ALA A O 1
ATOM 644 N N . VAL A 1 85 ? 1.433 3.065 -8.321 1.00 98.56 85 VAL A N 1
ATOM 645 C CA . VAL A 1 85 ? 1.493 3.699 -6.993 1.00 98.56 85 VAL A CA 1
ATOM 646 C C . VAL A 1 85 ? 1.081 5.166 -7.079 1.00 98.56 85 VAL A C 1
ATOM 648 O O . VAL A 1 85 ? 0.236 5.608 -6.300 1.00 98.56 85 VAL A O 1
ATOM 651 N N . LYS A 1 86 ? 1.594 5.901 -8.073 1.00 98.50 86 LYS A N 1
ATOM 652 C CA . LYS A 1 86 ? 1.212 7.296 -8.313 1.00 98.50 86 LYS A CA 1
ATOM 653 C C . LYS A 1 86 ? -0.295 7.445 -8.550 1.00 98.50 86 LYS A C 1
ATOM 655 O O . LYS A 1 86 ? -0.938 8.263 -7.902 1.00 98.50 86 LYS A O 1
ATOM 660 N N . MET A 1 87 ? -0.861 6.634 -9.442 1.00 98.44 87 MET A N 1
ATOM 661 C CA . MET A 1 87 ? -2.290 6.659 -9.770 1.00 98.44 87 MET A CA 1
ATOM 662 C C . MET A 1 87 ? -3.162 6.338 -8.548 1.00 98.44 87 MET A C 1
ATOM 664 O O . MET A 1 87 ? -4.175 6.992 -8.317 1.00 98.44 87 MET A O 1
ATOM 668 N N . ILE A 1 88 ? -2.757 5.369 -7.723 1.00 98.75 88 ILE A N 1
ATOM 669 C CA . ILE A 1 88 ? -3.460 5.026 -6.479 1.00 98.75 88 ILE A CA 1
ATOM 670 C C . ILE A 1 88 ? -3.382 6.176 -5.466 1.00 98.75 88 ILE A C 1
ATOM 672 O O . ILE A 1 88 ? -4.387 6.487 -4.828 1.00 98.75 88 ILE A O 1
ATOM 676 N N . ALA A 1 89 ? -2.233 6.838 -5.325 1.00 98.62 89 ALA A N 1
ATOM 677 C CA . ALA A 1 89 ? -2.095 7.999 -4.446 1.00 98.62 89 ALA A CA 1
ATOM 678 C C . ALA A 1 89 ? -2.989 9.175 -4.886 1.00 98.62 89 ALA A C 1
ATOM 680 O O . ALA A 1 89 ? -3.661 9.790 -4.054 1.00 98.62 89 ALA A O 1
ATOM 681 N N . GLU A 1 90 ? -3.041 9.452 -6.190 1.00 98.44 90 GLU A N 1
ATOM 682 C CA . GLU A 1 90 ? -3.845 10.537 -6.766 1.00 98.44 90 GLU A CA 1
ATOM 683 C C . GLU A 1 90 ? -5.355 10.254 -6.696 1.00 98.44 90 GLU A C 1
ATOM 685 O O . GLU A 1 90 ? -6.130 11.165 -6.422 1.00 98.44 90 GLU A O 1
ATOM 690 N N . GLU A 1 91 ? -5.792 9.009 -6.909 1.00 98.25 91 GLU A N 1
ATOM 691 C CA . GLU A 1 91 ? -7.224 8.683 -6.984 1.00 98.25 91 GLU A CA 1
ATOM 692 C C . GLU A 1 91 ? -7.830 8.142 -5.684 1.00 98.25 91 GLU A C 1
ATOM 694 O O . GLU A 1 91 ? -8.993 8.411 -5.389 1.00 98.25 91 GLU A O 1
ATOM 699 N N . VAL A 1 92 ? -7.080 7.344 -4.921 1.00 98.50 92 VAL A N 1
ATOM 700 C CA . VAL A 1 92 ? -7.563 6.691 -3.690 1.00 98.50 92 VAL A CA 1
ATOM 701 C C . VAL A 1 92 ? -7.036 7.421 -2.460 1.00 98.50 92 VAL A C 1
ATOM 703 O O . VAL A 1 92 ? -7.811 7.754 -1.571 1.00 98.50 92 VAL A O 1
ATOM 706 N N . GLY A 1 93 ? -5.737 7.731 -2.428 1.00 97.56 93 GLY A N 1
ATOM 707 C CA . GLY A 1 93 ? -5.101 8.433 -1.305 1.00 97.56 93 GLY A CA 1
ATOM 708 C C . GLY A 1 93 ? -5.507 9.901 -1.148 1.00 97.56 93 GLY A C 1
ATOM 709 O O . GLY A 1 93 ? -5.197 10.511 -0.129 1.00 97.56 93 GLY A O 1
ATOM 710 N N . SER A 1 94 ? -6.196 10.469 -2.140 1.00 96.56 94 SER A N 1
ATOM 711 C CA . SER A 1 94 ? -6.688 11.855 -2.120 1.00 96.56 94 SER A CA 1
ATOM 712 C C . SER A 1 94 ? -8.211 11.961 -1.987 1.00 96.56 94 SER A C 1
ATOM 714 O O . SER A 1 94 ? -8.740 13.071 -1.930 1.00 96.56 94 SER A O 1
ATOM 716 N N . ASN A 1 95 ? -8.927 10.833 -1.941 1.00 96.06 95 ASN A N 1
ATOM 717 C CA . ASN A 1 95 ? -10.382 10.810 -1.836 1.00 96.06 95 ASN A CA 1
ATOM 718 C C . ASN A 1 95 ? -10.802 10.561 -0.382 1.00 96.06 95 ASN A C 1
ATOM 720 O O . ASN A 1 95 ? -10.702 9.438 0.106 1.00 96.06 95 ASN A O 1
ATOM 724 N N . VAL A 1 96 ? -11.235 11.621 0.302 1.00 95.81 96 VAL A N 1
ATOM 725 C CA . VAL A 1 96 ? -11.678 11.563 1.701 1.00 95.81 96 VAL A CA 1
ATOM 726 C C . VAL A 1 96 ? -13.181 11.308 1.743 1.00 95.81 96 VAL A C 1
ATOM 728 O O . VAL A 1 96 ? -13.950 12.088 1.182 1.00 95.81 96 VAL A O 1
ATOM 731 N N . ASP A 1 97 ? -13.588 10.238 2.420 1.00 93.69 97 ASP A N 1
ATOM 732 C CA . ASP A 1 97 ? -14.994 9.885 2.616 1.00 93.69 97 ASP A CA 1
ATOM 733 C C . ASP A 1 97 ? -15.689 10.843 3.606 1.00 93.69 97 ASP A C 1
ATOM 735 O O . ASP A 1 97 ? -15.049 11.578 4.364 1.00 93.69 97 ASP A O 1
ATOM 739 N N . ASP A 1 98 ? -17.025 10.817 3.635 1.00 91.19 98 ASP A N 1
ATOM 740 C CA . ASP A 1 98 ? -17.856 11.708 4.466 1.00 91.19 98 ASP A CA 1
ATOM 741 C C . ASP A 1 98 ? -17.566 11.602 5.977 1.00 91.19 98 ASP A C 1
ATOM 743 O O . ASP A 1 98 ? -17.804 12.545 6.738 1.00 91.19 98 ASP A O 1
ATOM 747 N N . ASP A 1 99 ? -17.058 10.455 6.433 1.00 89.19 99 ASP A N 1
ATOM 748 C CA . ASP A 1 99 ? -16.666 10.209 7.823 1.00 89.19 99 ASP A CA 1
ATOM 749 C C . ASP A 1 99 ? -15.213 10.625 8.133 1.00 89.19 99 ASP A C 1
ATOM 751 O O . ASP A 1 99 ? -14.753 10.480 9.269 1.00 89.19 99 ASP A O 1
ATOM 755 N N . GLY A 1 100 ? -14.511 11.187 7.145 1.00 91.62 100 GLY A N 1
ATOM 756 C CA . GLY A 1 100 ? -13.117 11.607 7.231 1.00 91.62 100 GLY A CA 1
ATOM 757 C C . GLY A 1 100 ? -12.111 10.490 6.958 1.00 91.62 10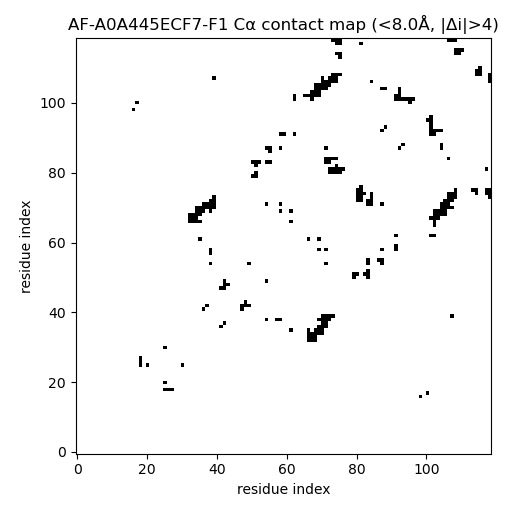0 GLY A C 1
ATOM 758 O O . GLY A 1 100 ? -10.913 10.704 7.164 1.00 91.62 100 GLY A O 1
ATOM 759 N N . TYR A 1 101 ? -12.557 9.306 6.530 1.00 94.94 101 TYR A N 1
ATOM 760 C CA . TYR A 1 101 ? -11.657 8.222 6.164 1.00 94.94 101 TYR A CA 1
ATOM 761 C C . TYR A 1 101 ? -10.919 8.500 4.855 1.00 94.94 101 TYR A C 1
ATOM 763 O O . TYR A 1 101 ? -11.495 8.910 3.854 1.00 94.94 101 TYR A O 1
ATOM 771 N N . VAL A 1 102 ? -9.626 8.197 4.867 1.00 97.19 102 VAL A N 1
ATOM 772 C CA . VAL A 1 102 ? -8.781 8.053 3.687 1.00 97.19 102 VAL A CA 1
ATO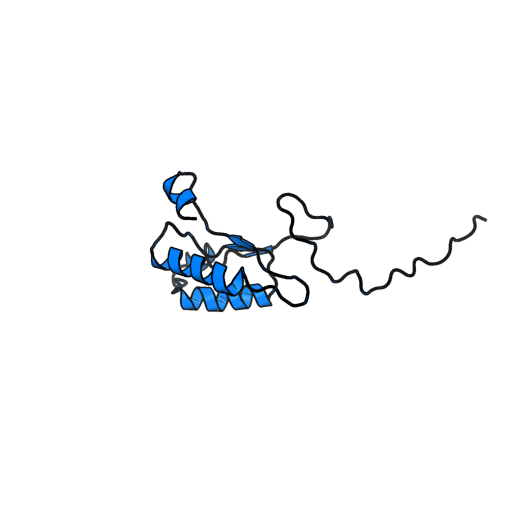M 773 C C . VAL A 1 102 ? -7.668 7.067 4.057 1.00 97.19 102 VAL A C 1
ATOM 775 O O . VAL A 1 102 ? -7.091 7.200 5.144 1.00 97.19 102 VAL A O 1
ATOM 778 N N . PRO A 1 103 ? -7.371 6.045 3.236 1.00 98.06 103 PRO A N 1
ATOM 779 C CA . PRO A 1 103 ? -6.271 5.140 3.530 1.00 98.06 103 PRO A CA 1
ATOM 780 C C . PRO A 1 103 ? -4.932 5.853 3.341 1.00 98.06 103 PRO A C 1
ATOM 782 O O . PRO A 1 103 ? -4.746 6.645 2.415 1.00 98.06 103 PRO A O 1
ATOM 785 N N . VAL A 1 104 ? -3.953 5.510 4.172 1.00 98.38 104 VAL A N 1
ATOM 786 C CA . VAL A 1 104 ? -2.562 5.873 3.898 1.00 98.38 104 VAL A CA 1
ATOM 787 C C . VAL A 1 104 ? -2.072 5.038 2.719 1.00 98.38 104 VAL A C 1
ATOM 789 O O . VAL A 1 104 ? -2.210 3.816 2.724 1.00 98.38 104 VAL A O 1
ATOM 792 N N . ILE A 1 105 ? -1.468 5.682 1.724 1.00 98.62 105 ILE A N 1
ATOM 793 C CA . ILE A 1 105 ? -0.826 4.992 0.603 1.00 98.62 105 ILE A CA 1
ATOM 794 C C . ILE A 1 105 ? 0.672 4.897 0.885 1.00 98.62 105 ILE A C 1
ATOM 796 O O . ILE A 1 105 ? 1.325 5.914 1.110 1.00 98.62 105 ILE A O 1
ATOM 800 N N . ALA A 1 106 ? 1.208 3.678 0.893 1.00 98.50 106 ALA A N 1
ATOM 801 C CA . ALA A 1 106 ? 2.623 3.400 1.116 1.00 98.50 106 ALA A CA 1
ATOM 802 C C . ALA A 1 106 ? 3.274 2.808 -0.146 1.00 98.50 106 ALA A C 1
ATOM 804 O O . ALA A 1 106 ? 2.707 1.920 -0.785 1.00 98.50 106 ALA A O 1
ATOM 805 N N . GLY A 1 107 ? 4.474 3.288 -0.482 1.00 98.00 107 GLY A N 1
ATOM 806 C CA . GLY A 1 107 ? 5.348 2.721 -1.511 1.00 98.00 107 GLY A CA 1
ATOM 807 C C . GLY A 1 107 ? 6.589 2.087 -0.879 1.00 98.00 107 GLY A C 1
ATOM 808 O O . GLY A 1 107 ? 7.230 2.689 -0.019 1.00 98.00 107 GLY A O 1
ATOM 809 N N . GLY A 1 108 ? 6.924 0.863 -1.285 1.00 97.19 108 GLY A N 1
ATOM 810 C CA . GLY A 1 108 ? 8.095 0.144 -0.787 1.00 97.19 108 GLY A CA 1
ATOM 811 C C . GLY A 1 108 ? 9.411 0.677 -1.363 1.00 97.19 108 GLY A C 1
ATOM 812 O O . GLY A 1 108 ? 9.500 0.996 -2.548 1.00 97.19 108 GLY A O 1
ATOM 813 N N . ALA A 1 109 ? 10.456 0.702 -0.535 1.00 98.38 109 ALA A N 1
ATOM 814 C CA . ALA A 1 109 ? 11.812 1.087 -0.921 1.00 98.38 109 ALA A CA 1
ATOM 815 C C . ALA A 1 109 ? 12.853 0.212 -0.205 1.00 98.38 109 ALA A C 1
ATOM 817 O O . ALA A 1 109 ? 12.661 -0.192 0.945 1.00 98.38 109 ALA A O 1
ATOM 818 N N . ARG A 1 110 ? 13.991 -0.069 -0.854 1.00 98.50 110 ARG A N 1
ATOM 819 C CA . ARG A 1 110 ? 15.189 -0.546 -0.139 1.00 98.50 110 ARG A CA 1
ATOM 820 C C . ARG A 1 110 ? 15.861 0.634 0.563 1.00 98.50 110 ARG A C 1
ATOM 822 O O . ARG A 1 110 ? 15.637 1.790 0.225 1.00 98.50 110 ARG A O 1
ATOM 829 N N . CYS A 1 111 ? 16.767 0.337 1.490 1.00 98.25 111 CYS A N 1
ATOM 830 C CA . CYS A 1 111 ? 17.552 1.342 2.207 1.00 98.25 111 CYS A CA 1
ATOM 831 C C . CYS A 1 111 ? 18.685 1.933 1.340 1.00 98.25 111 CYS A C 1
ATOM 833 O O . CYS A 1 111 ? 19.861 1.750 1.646 1.00 98.25 111 CYS A O 1
ATOM 835 N N . ASN A 1 112 ? 18.349 2.596 0.233 1.00 98.06 112 ASN A N 1
ATOM 836 C CA . ASN A 1 112 ? 19.293 3.363 -0.576 1.00 98.06 112 ASN A CA 1
ATOM 837 C C . ASN A 1 112 ? 18.622 4.623 -1.144 1.00 98.06 112 ASN A C 1
ATOM 839 O O . ASN A 1 112 ? 17.406 4.645 -1.315 1.00 98.06 112 ASN A O 1
ATOM 843 N N . GLU A 1 113 ? 19.421 5.650 -1.438 1.00 98.31 113 GLU A N 1
ATOM 844 C CA . GLU A 1 113 ? 18.935 6.973 -1.863 1.00 98.31 11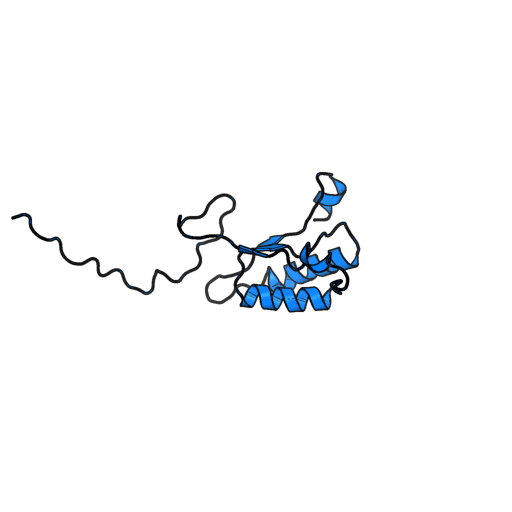3 GLU A CA 1
ATOM 845 C C . GLU A 1 113 ? 18.023 6.895 -3.087 1.00 98.31 113 GLU A C 1
ATOM 847 O O . GLU A 1 113 ? 16.915 7.414 -3.057 1.00 98.31 113 GLU A O 1
ATOM 852 N N . LYS A 1 114 ? 18.438 6.161 -4.124 1.00 97.94 114 LYS A N 1
ATOM 853 C CA . LYS A 1 114 ? 17.675 6.040 -5.369 1.00 97.94 114 LYS A CA 1
ATOM 854 C C . LYS A 1 114 ? 16.275 5.466 -5.142 1.00 97.94 114 LYS A C 1
ATOM 856 O O . LYS A 1 114 ? 15.318 5.944 -5.740 1.00 97.94 114 LYS A O 1
ATOM 861 N N . ASP A 1 115 ? 16.156 4.416 -4.334 1.00 98.25 115 ASP A N 1
ATOM 862 C CA . ASP A 1 115 ? 14.856 3.809 -4.041 1.00 98.25 115 ASP A CA 1
ATOM 863 C C . ASP A 1 115 ? 13.963 4.766 -3.236 1.00 98.25 115 ASP A C 1
ATOM 865 O O . ASP A 1 115 ? 12.773 4.848 -3.518 1.00 98.25 115 ASP A O 1
ATOM 869 N N . ILE A 1 116 ? 14.537 5.497 -2.273 1.00 98.12 116 ILE A N 1
ATOM 870 C CA . ILE A 1 116 ? 13.817 6.448 -1.410 1.00 98.12 116 ILE A CA 1
ATOM 871 C C . ILE A 1 116 ? 13.364 7.686 -2.191 1.00 98.12 116 ILE A C 1
ATOM 873 O O . ILE A 1 116 ? 12.268 8.170 -1.963 1.00 98.12 116 ILE A O 1
ATOM 877 N N . GLU A 1 117 ? 14.181 8.196 -3.113 1.00 97.75 117 GLU A N 1
ATOM 878 C CA . GLU A 1 117 ? 13.832 9.357 -3.944 1.00 97.75 117 GLU A CA 1
ATOM 879 C C . GLU A 1 117 ? 12.679 9.076 -4.917 1.00 97.75 117 GLU A C 1
ATOM 881 O O . GLU A 1 117 ? 11.977 9.999 -5.324 1.00 97.75 117 GLU A O 1
ATOM 886 N N . ILE A 1 118 ? 12.514 7.816 -5.331 1.00 97.12 118 ILE A N 1
ATOM 887 C CA . ILE A 1 118 ? 11.455 7.398 -6.259 1.00 97.12 118 ILE A CA 1
ATOM 888 C C . ILE A 1 118 ? 10.150 7.060 -5.518 1.00 97.12 118 ILE A C 1
ATOM 890 O O . ILE A 1 118 ? 9.085 7.148 -6.133 1.00 97.12 118 ILE A O 1
ATOM 894 N N . ALA A 1 119 ? 10.236 6.632 -4.255 1.00 93.56 119 ALA A N 1
ATOM 895 C CA . ALA A 1 119 ? 9.093 6.233 -3.433 1.00 93.56 119 ALA A CA 1
ATOM 896 C C . ALA A 1 119 ? 8.257 7.430 -2.961 1.00 93.56 119 ALA A C 1
ATOM 898 O O . ALA A 1 119 ? 7.013 7.299 -3.018 1.00 93.56 119 ALA A O 1
#

Foldseek 3Di:
DDDDDDDPPPPPVVPPADDDDDPPDDPDPPDDAAEDACQAVVCVPVPNPDFLVRLLVVLVVVVVVPHQAYASYQQVPDVRSLVSLVVCCVPQQPDADPSRDGHHYHHDADPDDVSVVSD

Solvent-accessible surface area (backbone atoms only — not comparable to full-atom values): 7237 Å² total; per-residue (Å²): 139,81,84,83,80,81,77,89,79,71,70,85,79,71,85,76,67,81,76,82,92,45,90,100,57,70,93,51,91,85,65,78,82,41,74,44,42,57,55,41,62,47,30,70,39,91,92,42,74,69,55,44,69,55,45,41,56,49,51,54,49,44,50,73,74,58,43,48,27,38,32,48,19,36,24,67,77,38,73,59,37,32,51,26,35,52,50,35,38,65,62,48,44,63,45,67,45,98,88,68,49,55,36,44,70,41,54,43,59,62,102,44,69,73,28,54,78,58,72

pLDDT: mean 89.18, std 17.95, range [38.5, 98.88]

Mean predicted aligned error: 7.33 Å

Secondary structure (DSSP, 8-state):
-----------TTSTTSPPPPBTTB-SSTT----EE-TTTTGGGSTT----HHHHHHHHHHHHHHT-SEEEEE-TTS-HHHHHHHHHHHHHTTT---TTS--PEEEE---SSHHHHHH-